Protein AF-A0A9D9W0A1-F1 (afdb_monomer)

Secondary structure (DSSP, 8-state):
----------------------HHHHHT-PPTT--HHHHHHHHHHHHHHHHS--HHHHHHHH-EE-TTS-EEEEE------------------EEEEE--EE-TT-

pLDDT: mean 75.01, std 18.35, range [39.47, 96.19]

Structure (mmCIF, N/CA/C/O backbone):
data_AF-A0A9D9W0A1-F1
#
_entry.id   AF-A0A9D9W0A1-F1
#
loop_
_atom_site.group_PDB
_atom_site.id
_atom_site.type_symbol
_atom_site.label_atom_id
_atom_site.label_alt_id
_atom_site.label_comp_id
_atom_site.label_asym_id
_atom_site.label_entity_id
_atom_site.label_seq_id
_atom_site.pdbx_PDB_ins_code
_atom_site.Cartn_x
_atom_site.Cartn_y
_atom_site.Cartn_z
_atom_site.occupancy
_atom_site.B_iso_or_equiv
_atom_site.auth_seq_id
_atom_site.auth_com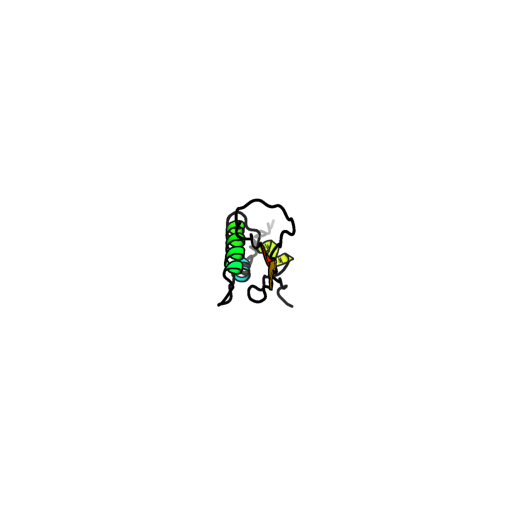p_id
_atom_site.auth_asym_id
_atom_site.auth_atom_id
_atom_site.pdbx_PDB_model_num
ATOM 1 N N . MET A 1 1 ? -18.326 -18.132 67.115 1.00 39.47 1 MET A N 1
ATOM 2 C CA . MET A 1 1 ? -18.317 -1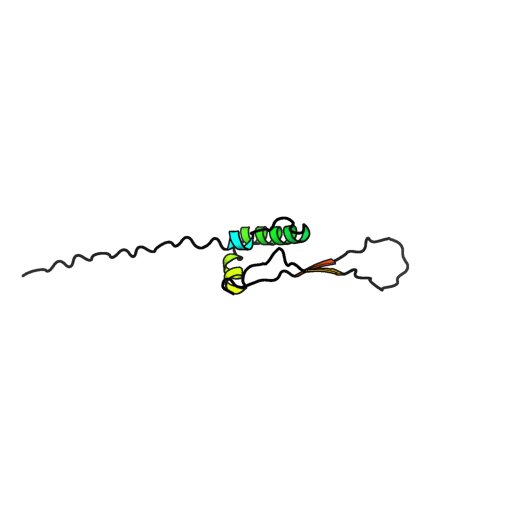7.174 65.989 1.00 39.47 1 MET A CA 1
ATOM 3 C C . MET A 1 1 ? -16.918 -17.142 65.407 1.00 39.47 1 MET A C 1
ATOM 5 O O . MET A 1 1 ? -16.020 -16.658 66.077 1.00 39.47 1 MET A O 1
ATOM 9 N N . ALA A 1 2 ? -16.720 -17.693 64.214 1.00 44.16 2 ALA A N 1
ATOM 10 C CA . ALA A 1 2 ? -15.467 -17.573 63.477 1.00 44.16 2 ALA A CA 1
ATOM 11 C C . ALA A 1 2 ? -15.799 -16.892 62.147 1.00 44.16 2 ALA A C 1
ATOM 13 O O . ALA A 1 2 ? -16.472 -17.476 61.302 1.00 44.16 2 ALA A O 1
ATOM 14 N N . ILE A 1 3 ? -15.416 -15.623 62.017 1.00 53.34 3 ILE A N 1
ATOM 15 C CA . ILE A 1 3 ? -15.585 -14.852 60.786 1.00 53.34 3 ILE A CA 1
ATOM 16 C C . ILE A 1 3 ? -14.359 -15.152 59.925 1.00 53.34 3 ILE A C 1
ATOM 18 O O . ILE A 1 3 ? -13.261 -14.667 60.193 1.00 53.34 3 ILE A O 1
ATOM 22 N N . LEU A 1 4 ? -14.548 -16.027 58.937 1.00 54.00 4 LEU A N 1
ATOM 23 C CA . LEU A 1 4 ? -13.548 -16.364 57.931 1.00 54.00 4 LEU A CA 1
ATOM 24 C C . LEU A 1 4 ? -13.352 -15.141 57.021 1.00 54.00 4 LEU A C 1
ATOM 26 O O . LEU A 1 4 ? -14.240 -14.771 56.252 1.00 54.00 4 LEU A O 1
ATOM 30 N N . CYS A 1 5 ? -12.203 -14.483 57.147 1.00 56.75 5 CYS A N 1
ATOM 31 C CA . CYS A 1 5 ? -11.855 -13.303 56.367 1.00 56.75 5 CYS A CA 1
ATOM 32 C C . CYS A 1 5 ? -11.390 -13.744 54.968 1.00 56.75 5 CYS A C 1
ATOM 34 O O . CYS A 1 5 ? -10.253 -14.181 54.790 1.00 56.75 5 CYS A O 1
ATOM 36 N N . PHE A 1 6 ? -12.279 -13.672 53.973 1.00 58.00 6 PHE A N 1
ATOM 37 C CA . PHE A 1 6 ? -11.932 -13.875 52.565 1.00 58.00 6 PHE A CA 1
ATOM 38 C C . PHE A 1 6 ? -11.127 -12.671 52.061 1.00 58.00 6 PHE A C 1
ATOM 40 O O . PHE A 1 6 ? -11.681 -11.694 51.555 1.00 58.00 6 PHE A O 1
ATOM 47 N N . LEU A 1 7 ? -9.804 -12.748 52.204 1.00 58.34 7 LEU A N 1
ATOM 48 C CA . LEU A 1 7 ? -8.861 -11.879 51.508 1.00 58.34 7 LEU A CA 1
ATOM 49 C C . LEU A 1 7 ? -9.034 -12.104 50.002 1.00 58.34 7 LEU A C 1
ATOM 51 O O . LEU A 1 7 ? -8.571 -13.096 49.442 1.00 58.34 7 LEU A O 1
ATOM 55 N N . GLN A 1 8 ? -9.751 -11.187 49.356 1.00 58.84 8 GLN A N 1
ATOM 56 C CA . GLN A 1 8 ? -9.853 -11.096 47.906 1.00 58.84 8 GLN A CA 1
ATOM 57 C C . GLN A 1 8 ? -8.455 -10.787 47.357 1.00 58.84 8 GLN A C 1
ATOM 59 O O . GLN A 1 8 ? -8.027 -9.632 47.289 1.00 58.84 8 GLN A O 1
ATOM 64 N N . LEU A 1 9 ? -7.724 -11.842 46.994 1.00 59.88 9 LEU A N 1
ATOM 65 C CA . LEU A 1 9 ? -6.568 -11.763 46.114 1.00 59.88 9 LEU A CA 1
ATOM 66 C C . LEU A 1 9 ? -7.064 -11.170 44.796 1.00 59.88 9 LEU A C 1
ATOM 68 O O . LEU A 1 9 ? -7.648 -11.854 43.959 1.00 59.88 9 LEU A O 1
ATOM 72 N N . ASN A 1 10 ? -6.870 -9.863 44.646 1.00 58.75 10 ASN A N 1
ATOM 73 C CA . ASN A 1 10 ? -7.022 -9.181 43.376 1.00 58.75 10 ASN A CA 1
ATOM 74 C C . ASN A 1 10 ? -5.950 -9.750 42.441 1.00 58.75 10 ASN A C 1
ATOM 76 O O . ASN A 1 10 ? -4.823 -9.258 42.406 1.00 58.75 10 ASN A O 1
ATOM 80 N N . CYS A 1 11 ? -6.291 -10.812 41.709 1.00 60.00 11 CYS A N 1
ATOM 81 C CA . CYS A 1 11 ? -5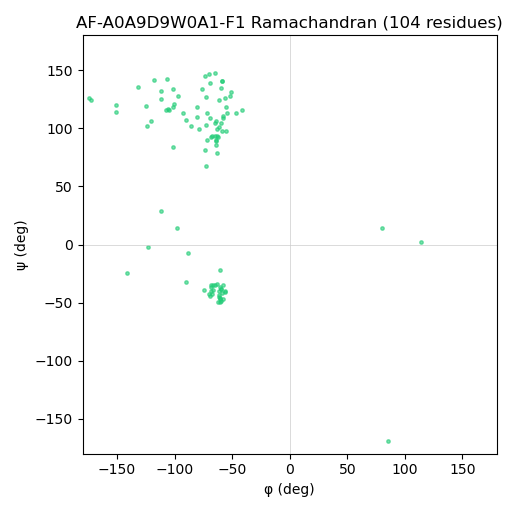.521 -11.287 40.571 1.00 60.00 11 CYS A CA 1
ATOM 82 C C . CYS A 1 11 ? -5.551 -10.187 39.511 1.00 60.00 11 CYS A C 1
ATOM 84 O O . CYS A 1 11 ? -6.415 -10.154 38.635 1.00 60.00 11 CYS A O 1
ATOM 86 N N . LYS A 1 12 ? -4.627 -9.233 39.631 1.00 56.25 12 LYS A N 1
ATOM 87 C CA . LYS A 1 12 ? -4.378 -8.230 38.610 1.00 56.25 12 LYS A CA 1
ATOM 88 C C . LYS A 1 12 ? -3.862 -8.998 37.399 1.00 56.25 12 LYS A C 1
ATOM 90 O O . LYS A 1 12 ? -2.748 -9.512 37.416 1.00 56.25 12 LYS A O 1
ATOM 95 N N . LYS A 1 13 ? -4.714 -9.157 36.389 1.00 59.59 13 LYS A N 1
ATOM 96 C CA . LYS A 1 13 ? -4.324 -9.727 35.105 1.00 59.59 13 LYS A CA 1
ATOM 97 C C . LYS A 1 13 ? -3.202 -8.848 34.557 1.00 59.59 13 LYS A C 1
ATOM 99 O O . LYS A 1 13 ? -3.430 -7.680 34.250 1.00 59.59 13 LYS A O 1
ATOM 104 N N . GLU A 1 14 ? -1.986 -9.380 34.505 1.00 56.47 14 GLU A N 1
ATOM 105 C CA . GLU A 1 14 ? -0.917 -8.779 33.720 1.00 56.47 14 GLU A CA 1
ATOM 106 C C . GLU A 1 14 ? -1.316 -8.938 32.258 1.00 56.47 14 GLU A C 1
ATOM 108 O O . GLU A 1 14 ? -1.121 -9.982 31.631 1.00 56.47 14 GLU A O 1
ATOM 113 N N . ASP A 1 15 ? -1.968 -7.909 31.725 1.00 54.09 15 ASP A N 1
ATOM 114 C CA . ASP A 1 15 ? -2.117 -7.773 30.292 1.00 54.09 15 ASP A CA 1
ATOM 115 C C . ASP A 1 15 ? -0.705 -7.608 29.733 1.00 54.09 15 ASP A C 1
ATOM 117 O O . ASP A 1 15 ? -0.101 -6.536 29.800 1.00 54.09 15 ASP A O 1
ATOM 121 N N . PHE A 1 16 ? -0.154 -8.707 29.215 1.00 51.03 16 PHE A N 1
ATOM 122 C CA . PHE A 1 16 ? 1.027 -8.674 28.374 1.00 51.03 16 PHE A CA 1
ATOM 123 C C . PHE A 1 16 ? 0.720 -7.724 27.217 1.00 51.03 16 PHE A C 1
ATOM 125 O O . PHE A 1 16 ? 0.084 -8.105 26.232 1.00 51.03 16 PHE A O 1
ATOM 132 N N . TYR A 1 17 ? 1.175 -6.476 27.339 1.00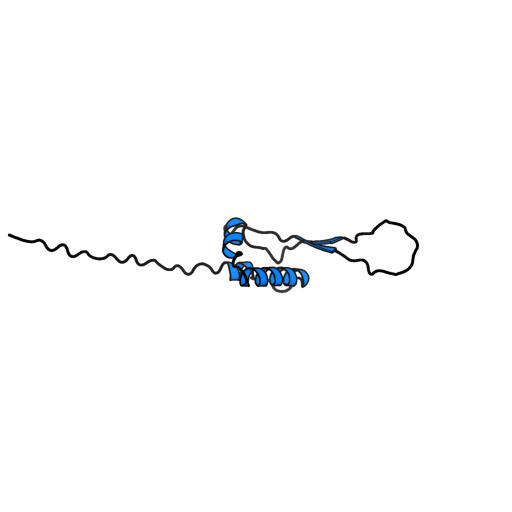 50.69 17 TYR A N 1
ATOM 133 C CA . TYR A 1 17 ? 1.308 -5.541 26.235 1.00 50.69 17 TYR A CA 1
ATOM 134 C C . TYR A 1 17 ? 2.339 -6.153 25.282 1.00 50.69 17 TYR A C 1
ATOM 136 O O . TYR A 1 17 ? 3.514 -5.797 25.276 1.00 50.69 17 TYR A O 1
ATOM 144 N N . LYS A 1 18 ? 1.918 -7.133 24.473 1.00 53.59 18 LYS A N 1
ATOM 145 C CA . LYS A 1 18 ? 2.646 -7.471 23.259 1.00 53.59 18 LYS A CA 1
ATOM 146 C C . LYS A 1 18 ? 2.667 -6.175 22.469 1.00 53.59 18 LYS A C 1
ATOM 148 O O . LYS A 1 18 ? 1.611 -5.710 22.038 1.00 53.59 18 LYS A O 1
ATOM 153 N N . ALA A 1 19 ? 3.842 -5.553 22.371 1.00 51.94 19 ALA A N 1
ATOM 154 C CA . ALA A 1 19 ? 4.047 -4.391 21.528 1.00 51.94 19 ALA A CA 1
ATOM 155 C C . ALA A 1 19 ? 3.415 -4.721 20.175 1.00 51.94 19 ALA A C 1
ATOM 157 O O . ALA A 1 19 ? 3.824 -5.687 19.526 1.00 51.94 19 ALA A O 1
ATOM 158 N N . LYS A 1 20 ? 2.336 -4.010 19.817 1.00 56.97 20 LYS A N 1
ATOM 159 C CA . LYS A 1 20 ? 1.658 -4.243 18.542 1.00 56.97 20 LYS A CA 1
ATOM 160 C C . LYS A 1 20 ? 2.742 -4.176 17.466 1.00 56.97 20 LYS A C 1
ATOM 162 O O . LYS A 1 20 ? 3.501 -3.201 17.479 1.00 56.97 20 LYS A O 1
ATOM 167 N N . PRO A 1 21 ? 2.859 -5.183 16.580 1.00 61.62 21 PRO A N 1
ATOM 168 C CA . PRO A 1 21 ? 3.780 -5.080 15.461 1.00 61.62 21 PRO A CA 1
ATOM 169 C C . PRO A 1 21 ? 3.496 -3.748 14.774 1.00 61.62 21 PRO A C 1
ATOM 171 O O . PRO A 1 21 ? 2.335 -3.375 14.594 1.00 61.62 21 PRO A O 1
ATOM 174 N N . ASN A 1 22 ? 4.543 -2.972 14.502 1.00 78.19 22 ASN A N 1
ATOM 175 C CA . ASN A 1 22 ? 4.374 -1.641 13.940 1.00 78.19 22 ASN A CA 1
ATOM 176 C C . ASN A 1 22 ? 3.976 -1.786 12.460 1.00 78.19 22 ASN A C 1
ATOM 178 O O . ASN A 1 22 ? 4.817 -1.751 11.562 1.00 78.19 22 ASN A O 1
ATOM 182 N N . VAL A 1 23 ? 2.680 -2.028 12.231 1.00 86.69 23 VAL A N 1
ATOM 183 C CA . VAL A 1 23 ? 2.066 -2.273 10.920 1.00 86.69 23 VAL A CA 1
ATOM 184 C C . VAL A 1 23 ? 2.367 -1.114 9.974 1.00 86.69 23 VAL A C 1
ATOM 186 O O . VAL A 1 23 ? 2.725 -1.348 8.824 1.00 86.69 23 VAL A O 1
ATOM 189 N N . ALA A 1 24 ? 2.327 0.125 10.471 1.00 87.50 24 ALA A N 1
ATOM 190 C CA . ALA A 1 24 ? 2.706 1.308 9.709 1.00 87.50 24 ALA A CA 1
ATOM 191 C C . ALA A 1 24 ? 4.172 1.261 9.241 1.00 87.50 24 ALA A C 1
ATOM 193 O O . ALA A 1 24 ? 4.433 1.503 8.064 1.00 87.50 24 ALA A O 1
ATOM 194 N N . ASN A 1 25 ? 5.123 0.894 10.109 1.00 88.56 25 ASN A N 1
ATOM 195 C CA . ASN A 1 25 ? 6.532 0.778 9.713 1.00 88.56 25 ASN A CA 1
ATOM 196 C C . ASN A 1 25 ? 6.723 -0.231 8.577 1.00 88.56 25 ASN A C 1
ATOM 198 O O . ASN A 1 25 ? 7.467 0.047 7.641 1.00 88.56 25 ASN A O 1
ATOM 202 N N . LYS A 1 26 ? 6.039 -1.381 8.635 1.00 89.38 26 LYS A N 1
ATOM 203 C CA . LYS A 1 26 ? 6.100 -2.392 7.570 1.00 89.38 26 LYS A CA 1
ATOM 204 C C . LYS A 1 26 ? 5.402 -1.915 6.294 1.00 89.38 26 LYS A C 1
ATOM 206 O O . LYS A 1 26 ? 5.938 -2.080 5.205 1.00 89.38 26 LYS A O 1
ATOM 211 N N . PHE A 1 27 ? 4.233 -1.291 6.423 1.00 92.50 27 PHE A N 1
ATOM 212 C CA . PHE A 1 27 ? 3.461 -0.765 5.297 1.00 92.50 27 PHE A CA 1
ATOM 213 C C . PHE A 1 27 ? 4.229 0.299 4.508 1.00 92.50 27 PHE A C 1
ATOM 215 O O . PHE A 1 27 ? 4.131 0.346 3.287 1.00 92.50 27 PHE A O 1
ATOM 222 N N . PHE A 1 28 ? 5.014 1.134 5.189 1.00 92.50 28 PHE A N 1
ATOM 223 C CA . PHE A 1 28 ? 5.823 2.192 4.580 1.00 92.50 28 PHE A CA 1
ATOM 224 C C . PHE A 1 28 ? 7.294 1.799 4.371 1.00 92.50 28 PHE A C 1
ATOM 226 O O . PHE A 1 28 ? 8.125 2.671 4.124 1.00 92.50 28 PHE A O 1
ATOM 233 N N . ALA A 1 29 ? 7.641 0.512 4.474 1.00 89.62 29 ALA A N 1
ATOM 234 C CA . ALA A 1 29 ? 9.004 0.047 4.245 1.00 89.62 29 ALA A CA 1
ATOM 235 C C . ALA A 1 29 ? 9.344 0.113 2.748 1.00 89.62 29 ALA A C 1
ATOM 237 O O . ALA A 1 29 ? 8.774 -0.617 1.939 1.00 89.62 29 ALA A O 1
ATOM 238 N N . VAL A 1 30 ? 10.276 0.994 2.378 1.00 82.44 30 VAL A N 1
ATOM 239 C CA . VAL A 1 30 ? 10.610 1.285 0.976 1.00 82.44 30 VAL A CA 1
ATOM 240 C C . V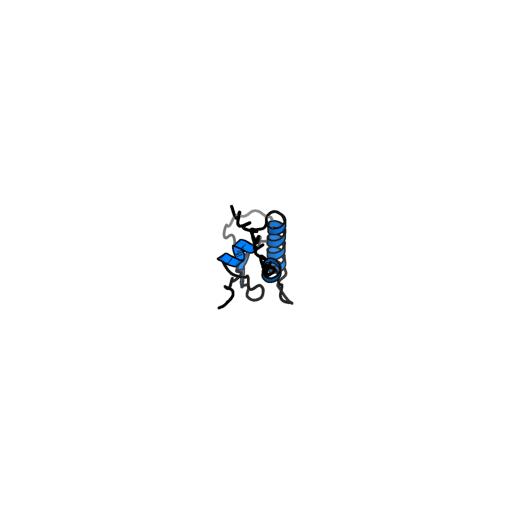AL A 1 30 ? 11.878 0.543 0.558 1.00 82.44 30 VAL A C 1
ATOM 242 O O . VAL A 1 30 ? 12.935 0.793 1.140 1.00 82.44 30 VAL A O 1
ATOM 245 N N . PRO A 1 31 ? 11.825 -0.321 -0.468 1.00 83.06 31 PRO A N 1
ATOM 246 C CA . PRO A 1 31 ? 13.022 -0.904 -1.062 1.00 83.06 31 PRO A CA 1
ATOM 247 C C . PRO A 1 31 ? 13.895 0.164 -1.736 1.00 83.06 31 PRO A C 1
ATOM 249 O O . PRO A 1 31 ? 13.389 1.142 -2.301 1.00 83.06 31 PRO A O 1
ATOM 252 N N . SER A 1 32 ? 15.213 -0.036 -1.728 1.00 80.62 32 SER A N 1
ATOM 253 C CA . SER A 1 32 ? 16.137 0.805 -2.494 1.00 80.62 32 SER A CA 1
ATOM 254 C C . SER A 1 32 ? 15.795 0.761 -3.990 1.00 80.62 32 SER A C 1
ATOM 256 O O . SER A 1 32 ? 15.401 -0.274 -4.524 1.00 80.62 32 SER A O 1
ATOM 258 N N . GLY A 1 33 ? 15.901 1.907 -4.671 1.00 78.12 33 GLY A N 1
ATOM 259 C CA . GLY A 1 33 ? 15.570 2.014 -6.099 1.00 78.12 33 GLY A CA 1
ATOM 260 C C . GLY A 1 33 ? 14.073 2.136 -6.418 1.00 78.12 33 GLY A C 1
ATOM 261 O O . GLY A 1 33 ? 13.685 1.986 -7.574 1.00 78.12 33 GLY A O 1
ATOM 262 N N . THR A 1 34 ? 13.222 2.424 -5.426 1.00 80.88 34 THR A N 1
ATOM 263 C CA . THR A 1 34 ? 11.792 2.685 -5.661 1.00 80.88 34 THR A CA 1
ATOM 264 C C . THR A 1 34 ? 11.593 3.888 -6.590 1.00 80.88 34 THR A C 1
ATOM 266 O O . THR A 1 34 ? 12.207 4.941 -6.414 1.00 80.88 34 THR A O 1
ATOM 269 N N . ASN A 1 35 ? 10.703 3.741 -7.575 1.00 86.38 35 ASN A N 1
ATOM 270 C CA . ASN A 1 35 ? 10.386 4.790 -8.542 1.00 86.38 35 ASN A CA 1
ATOM 271 C C . ASN A 1 35 ? 9.854 6.067 -7.852 1.00 86.38 35 ASN A C 1
ATOM 273 O O . ASN A 1 35 ? 9.051 5.996 -6.918 1.00 86.38 35 ASN A O 1
ATOM 277 N N . ALA A 1 36 ? 10.253 7.245 -8.342 1.00 87.50 36 ALA A N 1
ATOM 278 C CA . ALA A 1 36 ? 9.870 8.535 -7.762 1.00 87.50 36 ALA A CA 1
ATOM 279 C C . ALA A 1 36 ? 8.345 8.758 -7.701 1.00 87.50 36 ALA A C 1
ATOM 281 O O . ALA A 1 36 ? 7.836 9.326 -6.732 1.00 87.50 36 ALA A O 1
ATOM 282 N N . SER A 1 37 ? 7.593 8.266 -8.688 1.00 88.19 37 SER A N 1
ATOM 283 C CA . SER A 1 37 ? 6.130 8.351 -8.703 1.00 88.19 37 SER A CA 1
ATOM 284 C C . SER A 1 37 ? 5.502 7.483 -7.610 1.00 88.19 37 SER A C 1
ATOM 286 O O . SER A 1 37 ? 4.543 7.902 -6.962 1.00 88.19 37 SER A O 1
ATOM 288 N N . VAL A 1 38 ? 6.084 6.313 -7.331 1.00 89.31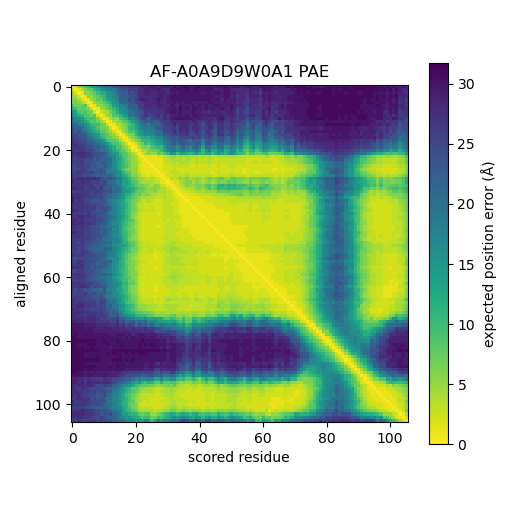 38 VAL A N 1
ATOM 289 C CA . VAL A 1 38 ? 5.665 5.441 -6.222 1.00 89.31 38 VAL A CA 1
ATOM 290 C C . VAL A 1 38 ? 5.970 6.102 -4.879 1.00 89.31 38 VAL A C 1
ATOM 292 O O . VAL A 1 38 ? 5.106 6.140 -4.003 1.00 89.31 38 VAL A O 1
ATOM 295 N N . ALA A 1 39 ? 7.148 6.717 -4.740 1.00 89.75 39 ALA A N 1
ATOM 296 C CA . ALA A 1 39 ? 7.501 7.491 -3.552 1.00 89.75 39 ALA A CA 1
ATOM 297 C C . ALA A 1 39 ? 6.525 8.658 -3.309 1.00 89.75 39 ALA A C 1
ATOM 299 O O . ALA A 1 39 ? 6.126 8.910 -2.171 1.00 89.75 39 ALA A O 1
ATOM 300 N N . ARG A 1 40 ? 6.069 9.332 -4.374 1.00 90.62 40 ARG A N 1
ATOM 301 C CA . ARG A 1 40 ? 5.045 10.382 -4.285 1.00 90.62 40 ARG A CA 1
ATOM 302 C C . ARG A 1 40 ? 3.711 9.841 -3.769 1.00 90.62 40 ARG A C 1
ATOM 304 O O . ARG A 1 40 ? 3.161 10.418 -2.835 1.00 90.62 40 ARG A O 1
ATOM 311 N N . VAL A 1 41 ? 3.206 8.743 -4.338 1.00 91.56 41 VAL A N 1
ATOM 312 C CA . VAL A 1 41 ? 1.949 8.109 -3.889 1.00 91.56 41 VAL A CA 1
ATOM 313 C C . VAL A 1 41 ? 2.036 7.716 -2.417 1.00 91.56 41 VAL A C 1
ATOM 315 O O . VAL A 1 41 ? 1.148 8.033 -1.628 1.00 91.56 41 VAL A O 1
ATOM 318 N N . MET A 1 42 ? 3.137 7.085 -2.030 1.00 92.38 42 MET A N 1
ATOM 319 C CA . MET A 1 42 ? 3.382 6.675 -0.655 1.00 92.38 42 MET A CA 1
ATOM 320 C C . MET A 1 42 ? 3.435 7.857 0.316 1.00 92.38 42 MET A C 1
ATOM 322 O O . MET A 1 42 ? 2.822 7.793 1.380 1.00 92.38 42 MET A O 1
ATOM 326 N N . ASN A 1 43 ? 4.102 8.953 -0.052 1.00 92.94 43 ASN A N 1
ATOM 327 C CA . ASN A 1 43 ? 4.130 10.165 0.764 1.00 92.94 43 ASN A CA 1
ATOM 328 C C . ASN A 1 43 ? 2.731 10.759 0.954 1.00 92.94 43 ASN A C 1
ATOM 330 O O . ASN A 1 43 ? 2.391 11.185 2.056 1.00 92.94 43 ASN A O 1
ATOM 334 N N . GLU A 1 44 ? 1.893 10.756 -0.082 1.00 94.38 44 GLU A N 1
ATOM 335 C CA . GLU A 1 44 ? 0.507 11.215 0.038 1.00 94.38 44 GLU A CA 1
ATOM 336 C C . GLU A 1 44 ? -0.334 10.297 0.936 1.00 94.38 44 GLU A C 1
ATOM 338 O O . GLU A 1 44 ? -1.110 10.782 1.763 1.00 94.38 44 GLU A O 1
ATOM 343 N N . ILE A 1 45 ? -0.141 8.978 0.846 1.00 94.75 45 ILE A N 1
ATOM 344 C CA . ILE A 1 45 ? -0.770 8.012 1.757 1.00 94.75 45 ILE A CA 1
ATOM 345 C C . ILE A 1 45 ? -0.322 8.267 3.201 1.00 94.75 45 ILE A C 1
ATOM 347 O O . ILE A 1 45 ? -1.164 8.329 4.100 1.00 94.75 45 ILE A O 1
ATOM 351 N N . LYS A 1 46 ? 0.979 8.477 3.426 1.00 94.81 46 LYS A N 1
ATOM 352 C CA . LYS A 1 46 ? 1.546 8.765 4.745 1.00 94.81 46 LYS A CA 1
ATOM 353 C C . LYS A 1 46 ? 0.959 10.044 5.343 1.00 94.81 46 LYS A C 1
ATOM 355 O O . LYS A 1 46 ? 0.426 9.992 6.446 1.00 94.81 46 LYS A O 1
ATOM 360 N N . LYS A 1 47 ? 0.931 11.145 4.583 1.00 96.19 47 LYS A N 1
ATOM 361 C CA . LYS A 1 47 ? 0.304 12.413 5.004 1.00 96.19 47 LYS A CA 1
ATOM 362 C C . LYS A 1 47 ? -1.166 12.241 5.387 1.00 96.19 47 LYS A C 1
ATOM 364 O O . LYS A 1 47 ? -1.636 12.858 6.338 1.00 96.19 47 LYS A O 1
ATOM 369 N N . ARG A 1 48 ? -1.928 11.434 4.640 1.00 96.00 48 ARG A N 1
ATOM 370 C CA . ARG A 1 48 ? -3.338 11.152 4.964 1.00 96.00 48 ARG A CA 1
ATOM 371 C C . ARG A 1 48 ? -3.461 10.325 6.242 1.00 96.00 48 ARG A C 1
ATOM 373 O O . ARG A 1 48 ? -4.323 10.626 7.062 1.00 96.00 48 ARG A O 1
ATOM 380 N N . ASN A 1 49 ? -2.580 9.343 6.425 1.00 95.00 49 ASN A N 1
ATOM 381 C CA . ASN A 1 49 ? -2.539 8.513 7.624 1.00 95.00 49 ASN A CA 1
ATOM 382 C C . ASN A 1 49 ? -2.139 9.310 8.879 1.00 95.00 49 ASN A C 1
ATOM 384 O O . ASN A 1 49 ? -2.673 9.051 9.948 1.00 95.00 49 ASN A O 1
ATOM 388 N N . GLU A 1 50 ? -1.253 10.300 8.750 1.00 94.19 50 GLU A N 1
ATOM 389 C CA . GLU A 1 50 ? -0.884 11.218 9.840 1.00 94.19 50 GLU A CA 1
ATOM 390 C C . GLU A 1 50 ? -2.063 12.097 10.285 1.00 94.19 50 GLU A C 1
ATOM 392 O O . GLU A 1 50 ? -2.202 12.386 11.469 1.00 94.19 50 GLU A O 1
ATOM 397 N N . ARG A 1 51 ? -2.946 12.495 9.357 1.00 95.81 51 ARG A N 1
ATOM 398 C CA . ARG A 1 51 ? -4.171 13.247 9.694 1.00 95.81 51 ARG A CA 1
ATOM 399 C C . ARG A 1 51 ? -5.235 12.370 10.345 1.00 95.81 51 ARG A C 1
ATOM 401 O O . ARG A 1 51 ? -5.962 12.831 11.220 1.00 95.81 51 ARG A O 1
ATOM 408 N N . LYS A 1 52 ? -5.378 11.134 9.869 1.00 94.06 52 LYS A N 1
ATOM 409 C CA . LYS A 1 52 ? -6.300 10.139 10.414 1.00 94.06 52 LYS A CA 1
ATOM 410 C C . LYS A 1 52 ? -5.737 8.753 10.160 1.00 94.06 52 LYS A C 1
ATOM 412 O O . LYS A 1 52 ? -5.675 8.312 9.014 1.00 94.06 52 LYS A O 1
ATOM 417 N N . GLU A 1 53 ? -5.386 8.064 11.234 1.00 93.44 53 GLU A N 1
ATOM 418 C CA . GLU A 1 53 ? -4.820 6.726 11.150 1.00 93.44 53 GLU A CA 1
ATOM 419 C C . GLU A 1 53 ? -5.814 5.758 10.489 1.00 93.44 53 GLU A C 1
ATOM 421 O O . GLU A 1 53 ? -6.960 5.613 10.921 1.00 93.44 53 GLU A O 1
ATOM 426 N N . PHE A 1 54 ? -5.376 5.094 9.421 1.00 95.06 54 PHE A N 1
ATOM 427 C CA . PHE A 1 54 ? -6.178 4.100 8.705 1.00 95.06 54 PHE A CA 1
ATOM 428 C C . PHE A 1 54 ? -5.361 2.893 8.240 1.00 95.06 54 PHE A C 1
ATOM 430 O O . PHE A 1 54 ? -5.920 1.808 8.078 1.00 95.06 54 PHE A O 1
ATOM 437 N N . VAL A 1 55 ? -4.048 3.062 8.057 1.00 94.44 55 VAL A N 1
ATOM 438 C CA . VAL A 1 55 ? -3.155 2.040 7.498 1.00 94.44 55 VAL A CA 1
ATOM 439 C C . VAL A 1 55 ? -3.149 0.769 8.334 1.00 94.44 55 VAL A C 1
ATOM 441 O O . VAL A 1 55 ? -3.183 -0.317 7.769 1.00 94.44 55 VAL A O 1
ATOM 444 N N . ASN A 1 56 ? -3.199 0.879 9.663 1.00 91.69 56 ASN A N 1
ATOM 445 C CA . ASN A 1 56 ? -3.191 -0.295 10.534 1.00 91.69 56 ASN A CA 1
ATOM 446 C C . ASN A 1 56 ? -4.399 -1.210 10.274 1.00 91.69 56 ASN A C 1
ATOM 448 O O . ASN A 1 56 ? -4.245 -2.418 10.083 1.00 91.69 56 ASN A O 1
ATOM 452 N N . LYS A 1 57 ? -5.603 -0.631 10.191 1.00 92.12 57 LYS A N 1
ATOM 453 C CA . LYS A 1 57 ? -6.821 -1.386 9.869 1.00 92.12 57 LYS A CA 1
ATOM 454 C C . LYS A 1 57 ? -6.805 -1.870 8.421 1.00 92.12 57 LYS A C 1
ATOM 456 O O . LYS A 1 57 ? -7.129 -3.025 8.166 1.00 92.12 57 LYS A O 1
ATOM 461 N N . PHE A 1 58 ? -6.412 -1.003 7.491 1.00 94.25 58 PHE A N 1
ATOM 462 C CA . PHE A 1 58 ? -6.382 -1.321 6.068 1.00 94.25 58 PHE A CA 1
ATOM 463 C C . PHE A 1 58 ? -5.461 -2.507 5.772 1.00 94.25 58 PHE A C 1
ATOM 465 O O . PHE A 1 58 ? -5.887 -3.446 5.107 1.00 94.25 58 PHE A O 1
ATOM 472 N N . ALA A 1 59 ? -4.240 -2.493 6.308 1.00 92.25 59 ALA A N 1
ATOM 473 C CA . ALA A 1 59 ? -3.249 -3.535 6.070 1.00 92.25 59 ALA A CA 1
ATOM 474 C C . ALA A 1 59 ? -3.636 -4.872 6.710 1.00 92.25 59 ALA A C 1
ATOM 476 O O . ALA A 1 59 ? -3.421 -5.926 6.127 1.00 92.25 59 ALA A O 1
ATOM 477 N N . THR A 1 60 ? -4.289 -4.834 7.875 1.00 88.88 60 THR A N 1
ATOM 478 C CA . THR A 1 60 ? -4.833 -6.049 8.505 1.00 88.88 60 THR A CA 1
ATOM 479 C C . THR A 1 60 ? -5.914 -6.702 7.636 1.00 88.88 60 THR A C 1
ATOM 481 O O . THR A 1 60 ? -6.048 -7.919 7.629 1.00 88.88 60 THR A O 1
ATOM 484 N N . GLN A 1 61 ? -6.696 -5.901 6.907 1.00 91.94 61 GLN A N 1
ATOM 485 C CA . GLN A 1 61 ? -7.819 -6.388 6.099 1.00 91.94 61 GLN A CA 1
ATOM 486 C C . GLN A 1 61 ? -7.432 -6.748 4.660 1.00 91.94 61 GLN A C 1
ATOM 488 O O . GLN A 1 61 ? -8.052 -7.632 4.082 1.00 91.94 61 GLN A O 1
ATOM 493 N N . ASN A 1 62 ? -6.452 -6.052 4.081 1.00 93.19 62 ASN A N 1
ATOM 494 C CA . ASN A 1 62 ? -6.122 -6.136 2.653 1.00 93.19 62 ASN A CA 1
ATOM 495 C C . ASN A 1 62 ? -4.664 -6.543 2.388 1.00 93.19 62 ASN A C 1
ATOM 497 O O . ASN A 1 62 ? -4.262 -6.645 1.233 1.00 93.19 62 ASN A O 1
ATOM 501 N N . GLY A 1 63 ? -3.859 -6.734 3.433 1.00 92.44 63 GLY A N 1
ATOM 502 C CA . GLY A 1 63 ? -2.443 -7.064 3.322 1.00 92.44 63 GLY A CA 1
ATOM 503 C C . GLY A 1 63 ? -1.531 -5.846 3.165 1.00 92.44 63 GLY A C 1
ATOM 504 O O . GLY A 1 63 ? -1.921 -4.692 3.354 1.00 92.44 63 GLY A O 1
ATOM 505 N N . TYR A 1 64 ? -0.273 -6.111 2.827 1.00 93.12 64 TYR A N 1
ATOM 506 C CA . TYR A 1 64 ? 0.784 -5.109 2.725 1.00 93.12 64 TYR A CA 1
ATOM 507 C C . TYR A 1 64 ? 1.146 -4.823 1.266 1.00 93.12 64 TYR A C 1
ATOM 509 O O . TYR A 1 64 ? 1.198 -5.753 0.459 1.00 93.12 64 TYR A O 1
ATOM 517 N N . PRO A 1 65 ? 1.438 -3.560 0.920 1.00 93.12 65 PRO A N 1
ATOM 518 C CA . PRO A 1 65 ? 1.860 -3.191 -0.422 1.00 93.12 65 PRO A 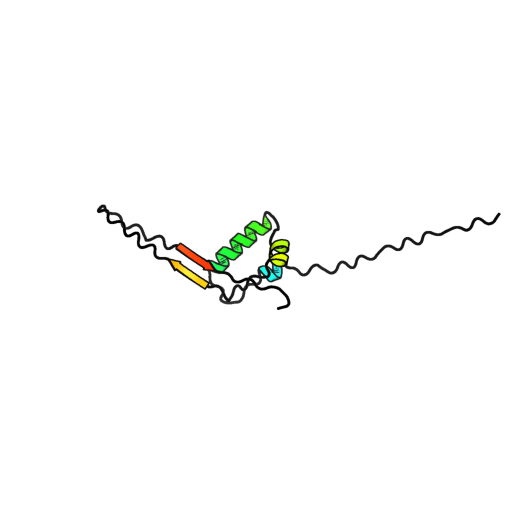CA 1
ATOM 519 C C . PRO A 1 65 ? 3.256 -3.741 -0.729 1.00 93.12 65 PRO A C 1
ATOM 521 O O . PRO A 1 65 ? 4.172 -3.654 0.089 1.00 93.12 65 PRO A O 1
ATOM 524 N N . VAL A 1 66 ? 3.441 -4.249 -1.946 1.00 91.19 66 VAL A N 1
ATOM 525 C CA . VAL A 1 66 ? 4.746 -4.699 -2.446 1.00 91.19 66 VAL A CA 1
ATOM 526 C C . VAL A 1 66 ? 5.321 -3.625 -3.369 1.00 91.19 66 VAL A C 1
ATOM 528 O O . VAL A 1 66 ? 5.172 -3.663 -4.592 1.00 91.19 66 VAL A O 1
ATOM 531 N N . TRP A 1 67 ? 5.969 -2.627 -2.765 1.00 89.88 67 TRP A N 1
ATOM 532 C CA . TRP A 1 67 ? 6.418 -1.396 -3.435 1.00 89.88 67 TRP A CA 1
ATOM 533 C C . TRP A 1 67 ? 7.418 -1.594 -4.584 1.00 89.88 67 TRP A C 1
ATOM 535 O O . TRP A 1 67 ? 7.520 -0.734 -5.455 1.00 89.88 67 TRP A O 1
ATOM 545 N N . ASN A 1 68 ? 8.138 -2.717 -4.623 1.00 85.44 68 ASN A N 1
ATOM 546 C CA . ASN A 1 68 ? 9.071 -3.058 -5.703 1.00 85.44 68 ASN A CA 1
ATOM 547 C C . ASN A 1 68 ? 8.429 -3.815 -6.879 1.00 85.44 68 ASN A C 1
ATOM 549 O O . ASN A 1 68 ? 9.105 -4.033 -7.879 1.00 85.44 68 ASN A O 1
ATOM 553 N N . LYS A 1 69 ? 7.159 -4.228 -6.787 1.00 86.88 69 LYS A N 1
ATOM 554 C CA . LYS A 1 69 ? 6.448 -4.970 -7.851 1.00 86.88 69 LYS A CA 1
ATOM 555 C C . LYS A 1 69 ? 5.334 -4.147 -8.499 1.00 86.88 69 LYS A C 1
ATOM 557 O O . LYS A 1 69 ? 4.324 -4.680 -8.949 1.00 86.88 69 LYS A O 1
ATOM 562 N N . VAL A 1 70 ? 5.500 -2.833 -8.501 1.00 89.44 70 VAL A N 1
ATOM 563 C CA . VAL A 1 70 ? 4.501 -1.896 -9.005 1.00 89.44 70 VAL A CA 1
ATOM 564 C C . VAL A 1 70 ? 4.501 -1.889 -10.531 1.00 89.44 70 VAL A C 1
ATOM 566 O O . VAL A 1 70 ? 5.557 -1.790 -11.155 1.00 89.44 70 VAL A O 1
ATOM 569 N N . LEU A 1 71 ? 3.312 -1.942 -11.130 1.00 87.31 71 LEU A N 1
ATOM 570 C CA . LEU A 1 71 ? 3.136 -1.789 -12.572 1.00 87.31 71 LEU A CA 1
ATOM 571 C C . LEU A 1 71 ? 2.761 -0.339 -12.874 1.00 87.31 71 LEU A C 1
ATOM 573 O O . LEU A 1 71 ? 1.828 0.207 -12.281 1.00 87.31 71 LEU A O 1
ATOM 577 N N . MET A 1 72 ? 3.491 0.289 -13.790 1.00 84.69 72 MET A N 1
ATOM 578 C CA . MET A 1 72 ? 3.233 1.661 -14.221 1.00 84.69 72 MET A CA 1
ATOM 579 C C . MET A 1 72 ? 2.756 1.653 -15.666 1.00 84.69 72 MET A C 1
ATOM 581 O O . MET A 1 72 ? 3.429 1.117 -16.542 1.00 84.69 72 MET A O 1
ATOM 585 N N . GLY A 1 73 ? 1.600 2.261 -15.902 1.00 79.94 73 GLY A N 1
ATOM 586 C CA . GLY A 1 73 ? 1.093 2.546 -17.235 1.00 79.94 73 GLY A CA 1
ATOM 587 C C . GLY A 1 73 ? 1.100 4.048 -17.469 1.00 79.94 73 GLY A C 1
ATOM 588 O O . GLY A 1 73 ? 0.620 4.810 -16.631 1.00 79.94 73 GLY A O 1
ATOM 589 N N . THR A 1 74 ? 1.617 4.485 -18.609 1.00 73.00 74 THR A N 1
ATOM 590 C CA . THR A 1 74 ? 1.420 5.848 -19.099 1.00 73.00 74 THR A CA 1
ATOM 591 C C . THR A 1 74 ? 0.425 5.776 -20.245 1.00 73.00 74 THR A C 1
ATOM 593 O O . THR A 1 74 ? 0.673 5.127 -21.258 1.00 73.00 74 THR A O 1
ATOM 596 N N . SER A 1 75 ? -0.741 6.403 -20.089 1.00 63.84 75 SER A N 1
ATOM 597 C CA . SER A 1 75 ? -1.647 6.562 -21.224 1.00 63.84 75 SER A CA 1
ATOM 598 C C . SER A 1 75 ? -1.343 7.900 -21.876 1.00 63.84 75 SER A C 1
ATOM 600 O O . SER A 1 75 ? -1.606 8.952 -21.288 1.00 63.84 75 SER A O 1
ATOM 602 N N . GLN A 1 76 ? -0.820 7.880 -23.099 1.00 55.62 76 GLN A N 1
ATOM 603 C CA . GLN A 1 76 ? -0.966 9.038 -23.967 1.00 55.62 76 GLN A CA 1
ATOM 604 C C . GLN A 1 76 ? -2.423 9.055 -24.415 1.00 55.62 76 GLN A C 1
ATOM 606 O O . GLN A 1 76 ? -2.828 8.264 -25.265 1.00 55.62 76 GLN A O 1
ATOM 611 N N . LYS A 1 77 ? -3.240 9.931 -23.827 1.00 51.62 77 LYS A N 1
ATOM 612 C CA . LYS A 1 77 ? -4.515 10.270 -24.453 1.00 51.62 77 LYS A CA 1
ATOM 613 C C . LYS A 1 77 ? -4.174 11.050 -25.718 1.00 51.62 77 LYS A C 1
ATOM 615 O O . LYS A 1 77 ? -3.984 12.261 -25.676 1.00 51.62 77 LYS A O 1
ATOM 620 N N . GLN A 1 78 ? -4.055 10.350 -26.844 1.00 44.84 78 GLN A N 1
ATOM 621 C CA . GLN A 1 78 ? -4.238 10.981 -28.142 1.00 44.84 78 GLN A CA 1
ATOM 622 C C . GLN A 1 78 ? -5.703 11.406 -28.176 1.00 44.84 78 GLN A C 1
ATOM 624 O O . GLN A 1 78 ? -6.589 10.607 -28.473 1.00 44.84 78 GLN A O 1
ATOM 629 N N . TYR A 1 79 ? -5.974 12.649 -27.783 1.00 50.62 79 TYR A N 1
ATOM 630 C CA . TYR A 1 79 ? -7.258 13.268 -28.058 1.00 50.62 79 TYR A CA 1
ATOM 631 C C . TYR A 1 79 ? -7.364 13.382 -29.580 1.00 50.62 79 TYR A C 1
ATOM 633 O O . TYR A 1 79 ? -6.931 14.363 -30.177 1.00 50.62 79 TYR A O 1
ATOM 641 N N . ALA A 1 80 ? -7.899 12.346 -30.225 1.00 44.75 80 ALA A N 1
ATOM 642 C CA . ALA A 1 80 ? -8.326 12.391 -31.612 1.00 44.75 80 ALA A CA 1
ATOM 643 C C . ALA A 1 80 ? -9.610 13.228 -31.691 1.00 44.75 80 ALA A C 1
ATOM 645 O O . ALA A 1 80 ? -10.693 12.721 -31.946 1.00 44.75 80 ALA A O 1
ATOM 646 N N . HIS A 1 81 ? -9.487 14.525 -31.424 1.00 43.72 81 HIS A N 1
ATOM 647 C CA . HIS A 1 81 ? -10.449 15.518 -31.859 1.00 43.72 81 HIS A CA 1
ATOM 648 C C . HIS A 1 81 ? -9.679 16.551 -32.663 1.00 43.72 81 HIS A C 1
ATOM 650 O O . HIS A 1 81 ? -8.965 17.400 -32.137 1.00 43.72 81 HIS A O 1
ATOM 656 N N . ALA A 1 82 ? -9.816 16.423 -33.978 1.00 53.75 82 ALA A N 1
ATOM 657 C CA . ALA A 1 82 ? -9.515 17.494 -34.895 1.00 53.75 82 ALA A CA 1
ATOM 658 C C . ALA A 1 82 ? -10.327 18.736 -34.493 1.00 53.75 82 ALA A C 1
ATOM 660 O O . ALA A 1 82 ? -11.554 18.723 -34.540 1.00 53.75 82 ALA A O 1
ATOM 661 N N . SER A 1 83 ? -9.641 19.820 -34.147 1.00 43.44 83 SER A N 1
ATOM 662 C CA . SER A 1 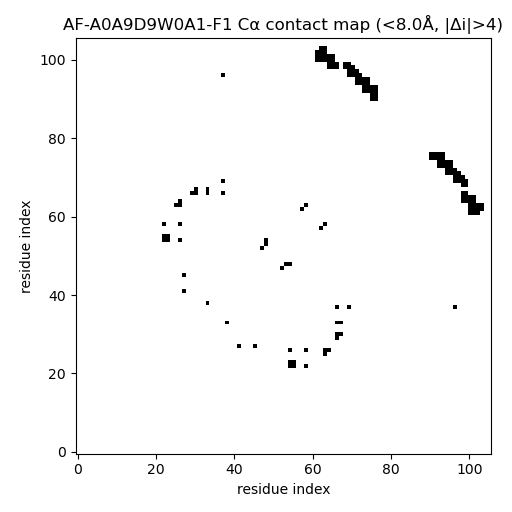83 ? -10.123 21.168 -34.429 1.00 43.44 83 SER A CA 1
ATOM 663 C C . SER A 1 83 ? -8.929 22.098 -34.592 1.00 43.44 83 SER A C 1
ATOM 665 O O . SER A 1 83 ? -8.098 22.242 -33.698 1.00 43.44 83 SER A O 1
ATOM 667 N N . LEU A 1 84 ? -8.854 22.694 -35.775 1.00 56.00 84 LEU A N 1
ATOM 668 C CA . LEU A 1 84 ? -7.908 23.719 -36.182 1.00 56.00 84 LEU A CA 1
ATOM 669 C C . LEU A 1 84 ? -8.049 24.954 -35.276 1.00 56.00 84 LEU A C 1
ATOM 671 O O . LEU A 1 84 ? -9.000 25.707 -35.441 1.00 56.00 84 LEU A O 1
ATOM 675 N N . ALA A 1 85 ? -7.121 25.170 -34.344 1.00 48.12 85 ALA A N 1
ATOM 676 C CA . ALA A 1 85 ? -6.736 26.492 -33.837 1.00 48.12 85 ALA A CA 1
ATOM 677 C C . ALA A 1 85 ? -5.539 26.336 -32.892 1.00 48.12 85 ALA A C 1
ATOM 679 O O . ALA A 1 85 ? -5.562 25.526 -31.969 1.00 48.12 85 ALA A O 1
ATOM 680 N N . GLY A 1 86 ? -4.474 27.088 -33.166 1.00 50.94 86 GLY A N 1
ATOM 681 C CA . GLY A 1 86 ? -3.198 27.008 -32.469 1.00 50.94 86 GLY A CA 1
ATOM 682 C C . GLY A 1 86 ? -3.298 27.205 -30.958 1.00 50.94 86 GLY A C 1
ATOM 683 O O . GLY A 1 86 ? -3.828 28.198 -30.474 1.00 50.94 86 GLY A O 1
ATOM 684 N N . ASN A 1 87 ? -2.754 26.238 -30.230 1.00 45.56 87 ASN A N 1
ATOM 685 C CA . ASN A 1 87 ? -1.682 26.410 -29.252 1.00 45.56 87 ASN A CA 1
ATOM 686 C C . ASN A 1 87 ? -1.274 25.003 -28.810 1.00 45.56 87 ASN A C 1
ATOM 688 O O . ASN A 1 87 ? -2.117 24.202 -28.412 1.00 45.56 87 ASN A O 1
ATOM 692 N N . SER A 1 88 ? 0.009 24.677 -28.947 1.00 48.25 88 SER A N 1
ATOM 693 C CA . SER A 1 88 ? 0.596 23.409 -28.518 1.00 48.25 88 SER A CA 1
ATOM 694 C C . SER A 1 88 ? 0.457 23.270 -27.003 1.00 48.25 88 SER A C 1
ATOM 696 O O . SER A 1 88 ? 1.283 23.770 -26.244 1.00 48.25 88 SER A O 1
ATOM 698 N N . LEU A 1 89 ? -0.629 22.634 -26.573 1.00 49.91 89 LEU A N 1
ATOM 699 C CA . LEU A 1 89 ? -0.836 22.229 -25.196 1.00 49.91 89 LEU A CA 1
ATOM 700 C C . LEU A 1 89 ? -0.049 20.934 -24.999 1.00 49.91 89 LEU A C 1
ATOM 702 O O . LEU A 1 89 ? -0.404 19.907 -25.583 1.00 49.91 89 LEU A O 1
ATOM 706 N N . ASP A 1 90 ? 1.039 21.013 -24.230 1.00 52.97 90 ASP A N 1
ATOM 707 C CA . ASP A 1 90 ? 1.808 19.858 -23.768 1.00 52.97 90 ASP A CA 1
ATOM 708 C C . ASP A 1 90 ? 0.843 18.746 -23.354 1.00 52.97 90 ASP A C 1
ATOM 710 O O . ASP A 1 90 ? 0.018 18.919 -22.453 1.00 52.97 90 ASP A O 1
ATOM 714 N N . GLY A 1 91 ? 0.899 17.622 -24.070 1.00 55.06 91 GLY A N 1
ATOM 715 C CA . GLY A 1 91 ? -0.009 16.508 -23.850 1.00 55.06 91 GLY A CA 1
ATOM 716 C C . GLY A 1 91 ? 0.047 16.075 -22.389 1.00 55.06 91 GLY A C 1
ATOM 717 O O . GLY A 1 91 ? 1.070 15.574 -21.922 1.00 55.06 91 GLY A O 1
ATOM 718 N N . VAL A 1 92 ? -1.053 16.271 -21.659 1.00 58.50 92 VAL A N 1
ATOM 719 C CA . VAL A 1 92 ? -1.179 15.813 -20.273 1.00 58.50 92 VAL A CA 1
ATOM 720 C C . VAL A 1 92 ? -1.108 14.288 -20.289 1.00 58.50 92 VAL A C 1
ATOM 722 O O . VAL A 1 92 ? -2.027 13.610 -20.750 1.00 58.50 92 VAL A O 1
ATOM 725 N N . THR A 1 93 ? 0.024 13.751 -19.841 1.00 65.19 93 THR A N 1
ATOM 726 C CA . THR A 1 93 ? 0.252 12.309 -19.744 1.00 65.19 93 THR A CA 1
ATOM 727 C C . THR A 1 93 ? -0.200 11.824 -18.374 1.00 65.19 93 THR A C 1
ATOM 729 O O . THR A 1 93 ? 0.440 12.072 -17.352 1.00 65.19 93 THR A O 1
ATOM 732 N N . ASP A 1 94 ? -1.329 11.120 -18.344 1.00 75.44 94 ASP A N 1
ATOM 733 C CA . ASP A 1 94 ? -1.818 10.491 -17.121 1.00 75.44 94 ASP A CA 1
ATOM 734 C C . ASP A 1 94 ? -0.935 9.272 -16.793 1.00 75.44 94 ASP A C 1
ATOM 736 O O . ASP A 1 94 ? -0.729 8.381 -17.625 1.00 75.44 94 ASP A O 1
ATOM 740 N N . THR A 1 95 ? -0.406 9.226 -15.565 1.00 82.06 95 THR A N 1
ATOM 741 C CA . THR A 1 95 ? 0.355 8.078 -15.048 1.00 82.06 95 THR A CA 1
ATOM 742 C C . THR A 1 95 ? -0.535 7.254 -14.126 1.00 82.06 95 THR A C 1
ATOM 744 O O . THR A 1 95 ? -0.975 7.736 -13.084 1.00 82.06 95 THR A O 1
ATOM 747 N N . THR A 1 96 ? -0.774 5.997 -14.490 1.00 86.25 96 THR A N 1
ATOM 748 C CA . THR A 1 96 ? -1.503 5.021 -13.675 1.00 86.25 96 THR A CA 1
ATOM 749 C C . THR A 1 96 ? -0.514 4.086 -12.992 1.00 86.25 96 THR A C 1
ATOM 751 O O . THR A 1 96 ? 0.414 3.581 -13.623 1.00 86.25 96 THR A O 1
ATOM 754 N N . ILE A 1 97 ? -0.711 3.849 -11.696 1.00 87.94 97 ILE A N 1
ATOM 755 C CA . ILE A 1 97 ? 0.171 3.027 -10.866 1.00 87.94 97 ILE A CA 1
ATOM 756 C C . ILE A 1 97 ? -0.668 1.933 -10.206 1.00 87.94 97 ILE A C 1
ATOM 758 O O . ILE A 1 97 ? -1.586 2.232 -9.444 1.00 87.94 97 ILE A O 1
ATOM 762 N N . LEU A 1 98 ? -0.341 0.672 -10.484 1.00 90.12 98 LEU A N 1
A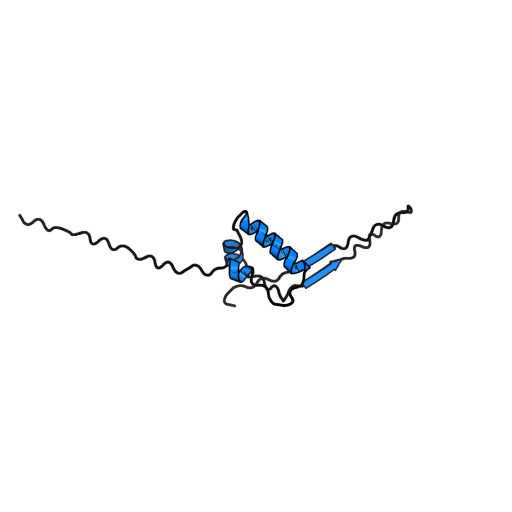TOM 763 C CA . LEU A 1 98 ? -0.965 -0.503 -9.878 1.00 90.12 98 LEU A CA 1
ATOM 764 C C . LEU A 1 98 ? -0.011 -1.099 -8.843 1.00 90.12 98 LEU A C 1
ATOM 766 O O . LEU A 1 98 ? 1.078 -1.566 -9.183 1.00 90.12 98 LEU A O 1
ATOM 770 N N . ILE A 1 99 ? -0.425 -1.068 -7.577 1.00 91.69 99 ILE A N 1
ATOM 771 C CA . ILE A 1 99 ? 0.367 -1.545 -6.440 1.00 91.69 99 ILE A CA 1
ATOM 772 C C . ILE A 1 99 ? -0.250 -2.860 -5.951 1.00 91.69 99 ILE A C 1
ATOM 774 O O . ILE A 1 99 ? -1.393 -2.837 -5.491 1.00 91.69 99 ILE A O 1
ATOM 778 N N . PRO A 1 100 ? 0.460 -3.996 -6.042 1.00 92.00 100 PRO A N 1
ATOM 779 C CA . PRO A 1 100 ? -0.035 -5.258 -5.510 1.00 92.00 100 PRO A CA 1
ATOM 780 C C . PRO A 1 100 ? 0.031 -5.281 -3.979 1.00 92.00 100 PRO A C 1
ATOM 782 O O . PRO A 1 100 ? 0.968 -4.745 -3.380 1.00 92.00 100 PRO A O 1
ATOM 785 N N . PHE A 1 101 ? -0.949 -5.943 -3.363 1.00 93.00 101 PHE A N 1
ATOM 786 C CA . PHE A 1 101 ? -1.030 -6.174 -1.922 1.00 93.00 101 PHE A CA 1
ATOM 787 C C . PHE A 1 101 ? -0.992 -7.674 -1.629 1.00 93.00 101 PHE A C 1
ATOM 789 O O . PHE A 1 101 ? -1.567 -8.459 -2.381 1.00 93.00 101 PHE A O 1
ATOM 796 N N . VAL A 1 102 ? -0.297 -8.066 -0.559 1.00 91.50 102 VAL A N 1
ATOM 797 C CA . VAL A 1 102 ? -0.104 -9.472 -0.165 1.00 91.50 102 VAL A CA 1
ATOM 798 C C . VAL A 1 102 ? -0.409 -9.648 1.321 1.00 91.50 102 VAL A C 1
ATOM 800 O O . VAL A 1 102 ? 0.015 -8.830 2.146 1.00 91.50 102 VAL A O 1
ATOM 803 N N . MET A 1 103 ? -1.149 -10.702 1.664 1.00 90.38 103 MET A N 1
ATOM 804 C CA . MET A 1 103 ? -1.471 -11.044 3.049 1.00 90.38 103 MET A CA 1
ATOM 805 C C . MET A 1 103 ? -0.225 -11.544 3.789 1.00 90.38 103 MET A C 1
ATOM 807 O O . MET A 1 103 ? 0.669 -12.154 3.214 1.00 90.38 103 MET A O 1
ATOM 811 N N . GLU A 1 104 ? -0.129 -11.254 5.083 1.00 75.12 104 GLU A N 1
ATOM 812 C CA . GLU A 1 104 ? 0.981 -11.744 5.902 1.00 75.12 104 GLU A CA 1
ATOM 813 C C . GLU A 1 104 ? 0.720 -13.195 6.321 1.00 75.12 104 GLU A C 1
ATOM 815 O O . GLU A 1 104 ? -0.252 -13.456 7.025 1.00 75.12 104 GLU A O 1
ATOM 820 N N . GLY A 1 105 ? 1.593 -14.118 5.901 1.00 67.44 105 GLY A N 1
ATOM 821 C CA . GLY A 1 105 ? 1.491 -15.549 6.219 1.00 67.44 105 GLY A CA 1
ATOM 822 C C . GLY A 1 105 ? 1.229 -16.475 5.025 1.00 67.44 105 GLY A C 1
ATOM 823 O O . GLY A 1 105 ? 1.124 -17.679 5.243 1.00 67.44 105 GLY A O 1
ATOM 824 N N . GLU A 1 106 ? 1.162 -15.934 3.805 1.00 44.50 106 GLU A N 1
ATOM 825 C CA . GLU A 1 106 ? 1.128 -16.679 2.533 1.00 44.50 106 GLU A CA 1
ATOM 826 C C . GLU A 1 106 ? 2.407 -16.466 1.713 1.00 44.50 106 GLU A C 1
ATOM 828 O O . GLU A 1 106 ? 2.943 -15.329 1.723 1.00 44.50 106 GLU A O 1
#

Mean predicted aligned error: 14.35 Å

Foldseek 3Di:
DDDDDPPPPPPPPPPPPPPPPPQVCQQLPDDPPQDPVLVVVSVVVVVVCVVPNDSVVCCQVFNHWPRVPKDKDWDQPPPPDDDDDDDPDPRPIDIDIDIDGDHPPD

Solvent-accessible surface area (backbone atoms only — not comparable to full-atom values): 7146 Å² total; per-residue (Å²): 138,83,84,82,80,81,77,78,77,78,78,73,77,78,74,78,77,67,76,71,76,61,51,56,61,62,55,68,59,75,62,89,88,57,52,69,69,58,53,50,54,49,49,53,51,48,57,49,32,75,77,49,80,46,58,59,62,48,34,75,75,58,22,38,64,41,74,88,66,53,48,77,47,75,48,77,72,76,73,88,64,93,71,97,70,95,70,94,69,79,78,76,65,50,74,48,76,48,72,47,59,45,59,92,91,117

Sequence (106 aa):
MAILCFLQLNCKKEDFYKAKPNVANKFFAVPSGTNASVARVMNEIKKRNERKEFVNKFATQNGYPVWNKVLMGTSQKQYAHASLAGNSLDGVTDTTILIPFVMEGE

Radius of gyration: 26.59 Å; Cα contacts (8 Å, |Δi|>4): 79; chains: 1; bounding box: 34×45×102 Å